Protein AF-A0A7K2ZSY9-F1 (afdb_monomer_lite)

Structure (mmCIF, N/CA/C/O backbone):
data_AF-A0A7K2ZSY9-F1
#
_entry.id   AF-A0A7K2ZSY9-F1
#
loop_
_atom_site.group_PDB
_atom_site.id
_atom_site.type_symbol
_atom_site.label_atom_id
_atom_site.label_alt_id
_atom_site.label_comp_id
_atom_site.label_asym_id
_atom_site.label_entity_id
_atom_site.label_seq_id
_atom_site.pdbx_PDB_ins_code
_a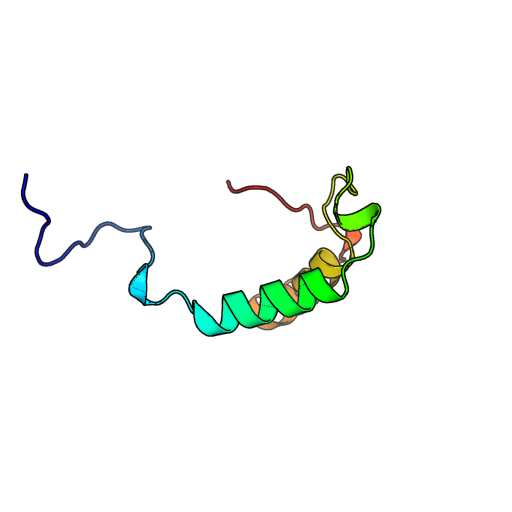tom_site.Cartn_x
_atom_site.Cartn_y
_atom_site.Cartn_z
_atom_site.occupancy
_atom_site.B_iso_or_equiv
_atom_site.auth_seq_id
_atom_site.auth_comp_id
_atom_site.auth_asym_id
_atom_site.auth_atom_id
_atom_site.pdbx_PDB_model_num
ATOM 1 N N . PRO A 1 1 ? 0.666 15.433 30.562 1.00 63.97 1 PRO A N 1
ATOM 2 C CA . PRO A 1 1 ? -0.746 14.979 30.501 1.00 63.97 1 PRO A CA 1
ATOM 3 C C . PRO A 1 1 ? -0.836 13.466 30.245 1.00 63.97 1 PRO A C 1
ATOM 5 O O . PRO A 1 1 ? -0.094 12.953 29.411 1.00 63.97 1 PRO A O 1
ATOM 8 N N . SER A 1 2 ? -1.695 12.750 30.975 1.00 82.94 2 SER A N 1
ATOM 9 C CA . SER A 1 2 ? -1.998 11.340 30.696 1.00 82.94 2 SER A CA 1
ATOM 10 C C . SER A 1 2 ? -2.819 11.214 29.408 1.00 82.94 2 SER A C 1
ATOM 12 O O . SER A 1 2 ? -3.585 12.112 29.056 1.00 82.94 2 SER A O 1
ATOM 14 N N . ARG A 1 3 ? -2.638 10.109 28.676 1.00 81.38 3 ARG A N 1
ATOM 15 C CA . ARG A 1 3 ? -3.433 9.812 27.478 1.00 81.38 3 ARG A CA 1
ATOM 16 C C . ARG A 1 3 ? -4.893 9.543 27.887 1.00 81.38 3 ARG A C 1
ATOM 18 O O . ARG A 1 3 ? -5.091 8.855 28.891 1.00 81.38 3 ARG A O 1
ATOM 25 N N . PRO A 1 4 ? -5.900 10.051 27.153 1.00 87.25 4 PRO A N 1
ATOM 26 C CA . PRO A 1 4 ? -7.295 9.737 27.445 1.00 87.25 4 PRO A CA 1
ATOM 27 C C . PRO A 1 4 ? -7.569 8.237 27.259 1.00 87.25 4 PRO A C 1
ATOM 29 O O . PRO A 1 4 ? -6.966 7.591 26.403 1.00 87.25 4 PRO A O 1
ATOM 32 N N . VAL A 1 5 ? -8.499 7.690 28.049 1.00 88.75 5 VAL A N 1
ATOM 33 C CA . VAL A 1 5 ? -8.960 6.290 27.932 1.00 88.75 5 VAL A CA 1
ATOM 34 C C . VAL A 1 5 ? -9.675 6.057 26.596 1.00 88.75 5 VAL A C 1
ATOM 36 O O . VAL A 1 5 ? -9.524 5.003 25.983 1.00 88.75 5 VAL A O 1
ATOM 39 N N . HIS A 1 6 ? -10.411 7.065 26.124 1.00 88.44 6 HIS A N 1
ATOM 40 C CA . HIS A 1 6 ? -11.053 7.079 24.815 1.00 88.44 6 HIS A CA 1
ATOM 41 C C . HIS A 1 6 ? -10.643 8.348 24.072 1.00 88.44 6 HIS A C 1
ATOM 43 O O . HIS A 1 6 ? -10.940 9.458 24.512 1.00 88.44 6 HIS A O 1
ATOM 49 N N . ASP A 1 7 ? -9.935 8.169 22.962 1.00 85.56 7 ASP A N 1
ATOM 50 C CA . ASP A 1 7 ? -9.539 9.241 22.057 1.00 85.56 7 ASP A CA 1
ATOM 51 C C . ASP A 1 7 ? -10.529 9.281 20.886 1.00 85.56 7 ASP A C 1
ATOM 53 O O . ASP A 1 7 ? -10.653 8.309 20.143 1.00 85.56 7 ASP A O 1
ATOM 57 N N . LEU A 1 8 ? -11.283 10.377 20.772 1.0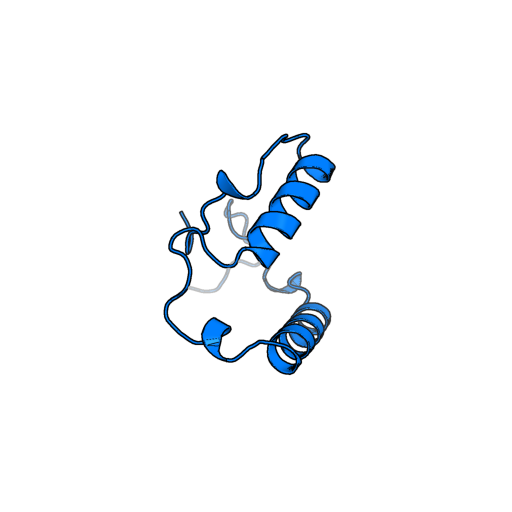0 88.94 8 LEU A N 1
ATOM 58 C CA . LEU A 1 8 ? -12.335 10.562 19.765 1.00 88.94 8 LEU A CA 1
ATOM 59 C C . LEU A 1 8 ? -11.923 11.554 18.666 1.00 88.94 8 LEU A C 1
ATOM 61 O O . LEU A 1 8 ? -12.776 12.036 17.917 1.00 88.94 8 LEU A O 1
ATOM 65 N N . VAL A 1 9 ? -10.633 11.895 18.572 1.00 88.88 9 VAL A N 1
ATOM 66 C CA . VAL A 1 9 ? -10.122 12.791 17.530 1.00 88.88 9 VAL A CA 1
ATOM 67 C C . VAL A 1 9 ? -10.368 12.182 16.149 1.00 88.88 9 VAL A C 1
ATOM 69 O O . VAL A 1 9 ? -9.925 11.078 15.832 1.00 88.88 9 VAL A O 1
ATOM 72 N N . GLN A 1 10 ? -11.073 12.927 15.298 1.00 90.25 10 GLN A N 1
ATOM 73 C CA . GLN A 1 10 ? -11.325 12.519 13.921 1.00 90.25 10 GLN A CA 1
ATOM 74 C C . GLN A 1 10 ? -10.054 12.600 13.069 1.00 90.25 10 GLN A C 1
ATOM 76 O O . GLN A 1 10 ? -9.175 13.427 13.298 1.00 90.25 10 GLN A O 1
ATOM 81 N N . GLY A 1 11 ? -9.974 11.742 12.051 1.00 87.00 11 GLY A N 1
ATOM 82 C CA . GLY A 1 11 ? -8.856 11.719 11.106 1.00 87.00 11 GLY A CA 1
ATOM 83 C C . GLY A 1 11 ? -7.652 10.888 11.554 1.00 87.00 11 GLY A C 1
ATOM 84 O O . GLY A 1 11 ? -6.730 10.716 10.760 1.00 87.00 11 GLY A O 1
ATOM 85 N N . GLN A 1 12 ? -7.662 10.318 12.765 1.00 87.19 12 GLN A N 1
ATOM 86 C CA . GLN A 1 12 ? -6.649 9.347 13.178 1.00 87.19 12 GLN A CA 1
ATOM 87 C C . GLN A 1 12 ? -7.126 7.907 12.933 1.00 87.19 12 GLN A C 1
ATOM 89 O O . GLN A 1 12 ? -8.083 7.464 13.569 1.00 87.19 12 GLN A O 1
ATOM 94 N N . PRO A 1 13 ? -6.487 7.154 12.020 1.00 88.31 13 PRO A N 1
ATOM 95 C CA . PRO A 1 13 ? -6.742 5.724 11.895 1.00 88.31 13 PRO A CA 1
ATOM 96 C C . PRO A 1 13 ? -6.179 4.968 13.106 1.00 88.31 13 PRO A C 1
ATOM 98 O O . PRO A 1 13 ? -5.165 5.372 13.671 1.00 88.31 13 PRO A O 1
ATOM 101 N N . ASP A 1 14 ? -6.787 3.832 13.461 1.00 89.69 14 ASP A N 1
ATOM 102 C CA . ASP A 1 14 ? -6.269 2.941 14.507 1.00 89.69 14 ASP A CA 1
ATOM 103 C C . ASP A 1 14 ? -4.943 2.275 14.066 1.00 89.69 14 ASP A C 1
ATOM 105 O O . ASP A 1 14 ? -4.946 1.437 13.154 1.00 89.69 14 ASP A O 1
ATOM 109 N N . PRO A 1 15 ? -3.795 2.570 14.714 1.00 89.94 15 PRO A N 1
ATOM 110 C CA . PRO A 1 15 ? -2.516 1.952 14.367 1.00 89.94 15 PRO A CA 1
ATOM 111 C C . PRO A 1 15 ? -2.449 0.453 14.698 1.00 89.94 15 PRO A C 1
ATOM 113 O O . PRO A 1 15 ? -1.586 -0.261 14.170 1.00 89.94 15 PRO A O 1
ATOM 116 N N . ALA A 1 16 ? -3.307 -0.052 15.590 1.00 91.94 16 ALA A N 1
ATOM 117 C CA . ALA A 1 16 ? -3.367 -1.475 15.909 1.00 91.94 16 ALA A CA 1
ATOM 118 C C . ALA A 1 16 ? -3.928 -2.280 14.727 1.00 91.94 16 ALA A C 1
ATOM 120 O O . ALA A 1 16 ? -3.396 -3.351 14.431 1.00 91.94 16 ALA A O 1
ATOM 121 N N . ALA A 1 17 ? -4.889 -1.715 13.989 1.00 94.88 17 ALA A N 1
ATOM 122 C CA . ALA A 1 17 ? -5.518 -2.325 12.818 1.00 94.88 17 ALA A CA 1
ATOM 123 C C . ALA A 1 17 ? -4.594 -2.463 11.588 1.00 94.88 17 ALA A C 1
ATOM 125 O O . ALA A 1 17 ? -4.954 -3.131 10.616 1.00 94.88 17 ALA A O 1
ATOM 126 N N . PHE A 1 18 ? -3.395 -1.865 11.598 1.00 96.00 18 PHE A N 1
ATOM 127 C CA . PHE A 1 18 ? -2.458 -1.986 10.480 1.00 96.00 18 PHE A CA 1
ATOM 128 C C . PHE A 1 18 ? -1.978 -3.444 10.290 1.00 96.00 18 PHE A C 1
ATOM 130 O O . PHE A 1 18 ? -1.432 -4.042 11.227 1.00 96.00 18 PHE A O 1
ATOM 137 N N . PRO A 1 19 ? -2.093 -4.027 9.079 1.00 96.94 19 PRO A N 1
ATOM 138 C CA . PRO A 1 19 ? -1.840 -5.448 8.842 1.00 96.94 19 PRO A CA 1
ATOM 139 C C . PRO A 1 19 ? -0.339 -5.756 8.686 1.00 96.94 19 PRO A C 1
ATOM 141 O O . PRO A 1 19 ? 0.130 -6.132 7.609 1.00 96.94 19 PRO A O 1
ATOM 144 N N . ARG A 1 20 ? 0.426 -5.623 9.778 1.00 97.81 20 ARG A N 1
ATOM 145 C CA . ARG A 1 20 ? 1.902 -5.736 9.816 1.00 97.81 20 ARG A CA 1
ATOM 146 C C . ARG A 1 20 ? 2.437 -6.967 9.075 1.00 97.81 20 ARG A C 1
ATOM 148 O O . ARG A 1 20 ? 3.313 -6.834 8.224 1.00 97.81 20 ARG A O 1
ATOM 155 N N . THR A 1 21 ? 1.887 -8.151 9.347 1.00 98.19 21 THR A N 1
ATOM 156 C CA . THR A 1 21 ? 2.341 -9.416 8.739 1.00 98.19 21 THR A CA 1
ATOM 157 C C . THR A 1 21 ? 2.124 -9.448 7.226 1.00 98.19 21 THR A C 1
ATOM 159 O O . THR A 1 21 ? 3.041 -9.775 6.472 1.00 98.19 21 THR A O 1
ATOM 162 N N . ALA A 1 22 ? 0.928 -9.076 6.762 1.00 98.25 22 ALA A N 1
ATOM 163 C CA . ALA A 1 22 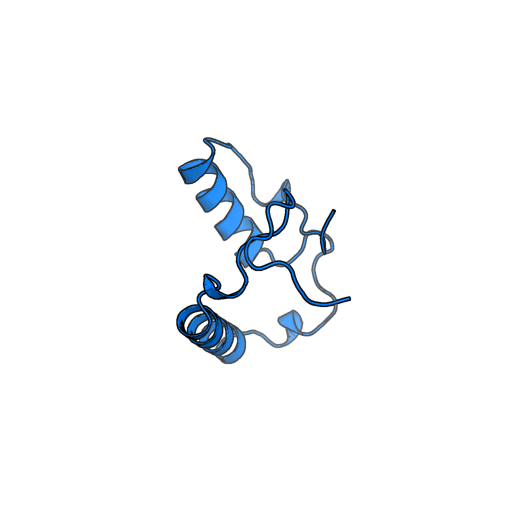? 0.606 -9.064 5.336 1.00 98.25 22 ALA A CA 1
ATOM 164 C C . ALA A 1 22 ? 1.403 -7.985 4.583 1.00 98.25 22 ALA A C 1
ATOM 166 O O . ALA A 1 22 ? 1.834 -8.209 3.446 1.00 98.25 22 ALA A O 1
ATOM 167 N N . TRP A 1 23 ? 1.649 -6.845 5.234 1.00 97.88 23 TRP A N 1
ATOM 168 C CA . TRP A 1 23 ? 2.481 -5.770 4.705 1.00 97.88 23 TRP A CA 1
ATOM 169 C C . TRP A 1 23 ? 3.931 -6.223 4.512 1.00 97.88 23 TRP A C 1
ATOM 171 O O . TRP A 1 23 ? 4.459 -6.130 3.406 1.00 97.88 23 TRP A O 1
ATOM 181 N N . LEU A 1 24 ? 4.546 -6.810 5.546 1.00 98.56 24 LEU A N 1
ATOM 182 C CA . LEU A 1 24 ? 5.912 -7.341 5.477 1.00 98.56 24 LEU A CA 1
ATOM 183 C C . LEU A 1 24 ? 6.056 -8.423 4.404 1.00 98.56 24 LEU A C 1
ATOM 185 O O . LEU A 1 24 ? 7.016 -8.406 3.634 1.00 98.56 24 LEU A O 1
ATOM 189 N N . ALA A 1 25 ? 5.098 -9.349 4.317 1.00 98.56 25 ALA A N 1
ATOM 190 C CA . ALA A 1 25 ? 5.111 -10.388 3.291 1.00 98.56 25 ALA A CA 1
ATOM 191 C C . ALA A 1 25 ? 5.065 -9.790 1.874 1.00 98.56 25 ALA A C 1
ATOM 193 O O . ALA A 1 25 ? 5.793 -10.235 0.988 1.00 98.56 25 ALA A O 1
ATOM 194 N N . SER A 1 26 ? 4.242 -8.763 1.664 1.00 97.81 26 SER A N 1
ATOM 195 C CA . SER A 1 26 ? 4.121 -8.077 0.373 1.00 97.81 26 SER A CA 1
ATOM 196 C C . SER A 1 26 ? 5.377 -7.282 0.021 1.00 97.81 26 SER A C 1
ATOM 198 O O . SER A 1 26 ? 5.873 -7.409 -1.097 1.00 97.81 26 SER A O 1
ATOM 200 N N . ALA A 1 27 ? 5.939 -6.546 0.983 1.00 97.50 27 ALA A N 1
ATOM 201 C CA . ALA A 1 27 ? 7.173 -5.786 0.801 1.00 97.50 27 ALA A CA 1
ATOM 202 C C . ALA A 1 27 ? 8.352 -6.699 0.433 1.00 97.50 27 ALA A C 1
ATOM 204 O O . ALA A 1 27 ? 9.068 -6.426 -0.526 1.00 97.50 27 ALA A O 1
ATOM 205 N N . ARG A 1 28 ? 8.508 -7.835 1.130 1.00 98.31 28 ARG A N 1
ATOM 206 C CA . ARG A 1 28 ? 9.554 -8.823 0.820 1.00 98.31 28 ARG A CA 1
ATOM 207 C C . ARG A 1 28 ? 9.428 -9.374 -0.599 1.00 98.31 28 ARG A C 1
ATOM 209 O O . ARG A 1 28 ? 10.433 -9.460 -1.293 1.00 98.31 28 ARG A O 1
ATOM 216 N N . ARG A 1 29 ? 8.214 -9.723 -1.043 1.00 97.62 29 ARG A N 1
ATOM 217 C CA . ARG A 1 29 ? 7.986 -10.216 -2.415 1.00 97.62 29 ARG A CA 1
ATOM 218 C C . ARG A 1 29 ? 8.314 -9.160 -3.471 1.00 97.62 29 ARG A C 1
ATOM 220 O O . ARG A 1 29 ? 8.949 -9.486 -4.469 1.00 97.62 29 ARG A O 1
ATOM 227 N N . ALA A 1 30 ? 7.898 -7.915 -3.242 1.00 96.25 30 ALA A N 1
ATOM 228 C CA . ALA A 1 30 ? 8.170 -6.816 -4.163 1.00 96.25 30 ALA A CA 1
ATOM 229 C C . ALA A 1 30 ? 9.678 -6.563 -4.293 1.00 96.25 30 ALA A C 1
ATOM 231 O O . ALA A 1 30 ? 10.196 -6.527 -5.401 1.00 96.25 30 ALA A O 1
ATOM 232 N N . LEU A 1 31 ? 10.394 -6.476 -3.168 1.00 96.56 31 LEU A N 1
ATOM 233 C CA . LEU A 1 31 ? 11.838 -6.234 -3.160 1.00 96.56 31 LEU A CA 1
ATOM 234 C C . LEU A 1 31 ? 12.641 -7.395 -3.758 1.00 96.56 31 LEU A C 1
ATOM 236 O O . LEU A 1 31 ? 13.616 -7.153 -4.457 1.00 96.56 31 LEU A O 1
ATOM 240 N N . ALA A 1 32 ? 12.221 -8.644 -3.535 1.00 97.69 32 ALA A N 1
ATOM 241 C CA . ALA A 1 32 ? 12.907 -9.821 -4.074 1.00 97.69 32 ALA A CA 1
ATOM 242 C C . ALA A 1 32 ? 12.879 -9.911 -5.610 1.00 97.69 32 ALA A C 1
ATOM 244 O O . ALA A 1 32 ? 13.685 -10.629 -6.192 1.00 97.69 32 ALA A O 1
ATOM 245 N N . THR A 1 33 ? 11.942 -9.219 -6.261 1.00 95.62 33 THR A N 1
ATOM 246 C CA . THR A 1 33 ? 11.756 -9.242 -7.722 1.00 95.62 33 THR A CA 1
ATOM 247 C C . THR A 1 33 ? 11.930 -7.865 -8.360 1.00 95.62 33 THR A C 1
ATOM 249 O O . THR A 1 33 ? 11.713 -7.709 -9.561 1.00 95.62 33 THR A O 1
ATOM 252 N N . ALA A 1 34 ? 12.315 -6.863 -7.566 1.00 94.62 34 ALA A N 1
ATOM 253 C CA . ALA A 1 34 ? 12.476 -5.501 -8.037 1.00 94.62 34 ALA A CA 1
ATOM 254 C C . ALA A 1 34 ? 13.677 -5.411 -8.993 1.00 94.62 34 ALA A C 1
ATOM 256 O O . ALA A 1 34 ? 14.776 -5.844 -8.635 1.00 94.62 34 ALA A O 1
ATOM 257 N N . PRO A 1 35 ? 13.501 -4.841 -10.194 1.00 93.62 35 PRO A N 1
ATOM 258 C CA . PRO A 1 35 ? 14.618 -4.571 -11.085 1.00 93.62 35 PRO A CA 1
ATOM 259 C C . PRO A 1 35 ? 15.486 -3.429 -10.532 1.00 93.62 35 PRO A C 1
ATOM 261 O O . PRO A 1 35 ? 15.027 -2.606 -9.741 1.00 93.62 35 PRO A O 1
ATOM 264 N N . ASN A 1 36 ? 16.752 -3.362 -10.951 1.00 94.81 36 ASN A N 1
ATOM 265 C CA . ASN A 1 36 ? 17.716 -2.398 -10.404 1.00 94.81 36 ASN A CA 1
ATOM 266 C C . ASN A 1 36 ? 17.291 -0.930 -10.596 1.00 94.81 36 ASN A C 1
ATOM 268 O O . ASN A 1 36 ? 17.560 -0.091 -9.739 1.00 94.81 36 ASN A O 1
ATOM 272 N N . ASP A 1 37 ? 16.595 -0.614 -11.691 1.00 92.56 37 ASP A N 1
ATOM 273 C CA . ASP A 1 37 ? 16.072 0.728 -11.974 1.00 92.56 37 ASP A CA 1
ATOM 274 C C . ASP A 1 37 ? 14.979 1.165 -10.982 1.00 92.56 37 ASP A C 1
ATOM 276 O O . ASP A 1 37 ? 14.71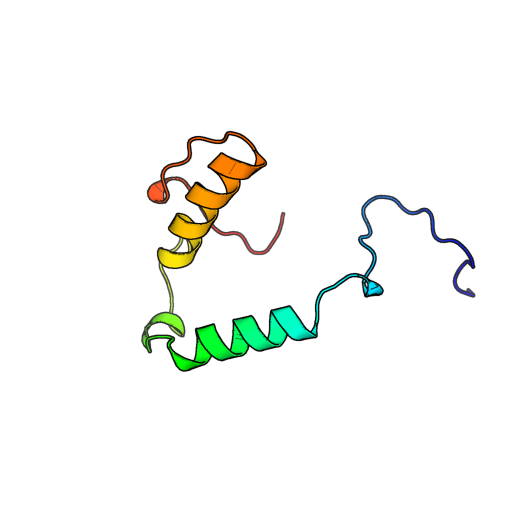6 2.358 -10.847 1.00 92.56 37 ASP A O 1
ATOM 280 N N . ALA A 1 38 ? 14.353 0.233 -10.253 1.00 92.81 38 ALA A N 1
ATOM 281 C CA . ALA A 1 38 ? 13.376 0.558 -9.215 1.00 92.81 38 ALA A CA 1
ATOM 282 C C . ALA A 1 38 ? 13.995 1.297 -8.018 1.00 92.81 38 ALA A C 1
ATOM 284 O O . ALA A 1 38 ? 13.262 1.928 -7.258 1.00 92.81 38 ALA A O 1
ATOM 285 N N . PHE A 1 39 ? 15.321 1.234 -7.862 1.00 92.88 39 PHE A N 1
ATOM 286 C CA . PHE A 1 39 ? 16.065 1.904 -6.793 1.00 92.88 39 PHE A CA 1
ATOM 287 C C . PHE A 1 39 ? 16.698 3.233 -7.230 1.00 92.88 39 PHE A C 1
ATOM 289 O O . PHE A 1 39 ? 17.296 3.925 -6.408 1.00 92.88 39 PHE A O 1
ATOM 296 N N . GLY A 1 40 ? 16.588 3.590 -8.512 1.00 90.56 40 GLY A N 1
ATOM 297 C CA . GLY A 1 40 ? 17.055 4.865 -9.048 1.00 90.56 40 GLY A CA 1
ATOM 298 C C . GLY A 1 40 ? 15.941 5.914 -9.144 1.00 90.56 40 GLY A C 1
ATOM 299 O O . GLY A 1 40 ? 14.797 5.657 -8.758 1.00 90.56 40 GLY A O 1
ATOM 300 N N . PRO A 1 41 ? 16.249 7.103 -9.691 1.00 89.56 41 PRO A N 1
ATOM 301 C CA . PRO A 1 41 ? 15.230 8.070 -10.082 1.00 89.56 41 PRO A CA 1
ATOM 302 C C . PRO A 1 41 ? 14.208 7.417 -11.022 1.00 89.56 41 PRO A C 1
ATOM 304 O O . PRO A 1 41 ? 14.570 6.854 -12.054 1.00 89.56 41 PRO A O 1
ATOM 307 N N . GLY A 1 42 ? 12.934 7.462 -10.637 1.00 87.62 42 GLY A N 1
ATOM 308 C CA . GLY A 1 42 ? 11.839 6.870 -11.400 1.00 87.62 42 GLY A CA 1
ATOM 309 C C . GLY A 1 42 ? 11.118 7.870 -12.300 1.00 87.62 42 GLY A C 1
ATOM 310 O O . GLY A 1 42 ? 11.414 9.062 -12.317 1.00 87.62 42 GLY A O 1
ATOM 311 N N . ASP A 1 43 ? 10.113 7.365 -13.013 1.00 92.50 43 ASP A N 1
ATOM 312 C CA . ASP A 1 43 ? 9.093 8.178 -13.683 1.00 92.50 43 ASP A CA 1
ATOM 313 C C . ASP A 1 43 ? 8.483 9.190 -12.682 1.00 92.50 43 ASP A C 1
ATOM 315 O O . ASP A 1 43 ? 8.108 8.775 -11.579 1.00 92.50 43 ASP A O 1
ATOM 319 N N . PRO A 1 44 ? 8.362 10.488 -13.028 1.00 92.56 44 PRO A N 1
ATOM 320 C CA . PRO A 1 44 ? 7.792 11.507 -12.141 1.00 92.56 44 PRO A CA 1
ATOM 321 C C . PRO A 1 44 ? 6.338 11.227 -11.733 1.00 92.56 44 PRO A C 1
ATOM 323 O O . PRO A 1 44 ? 5.890 11.708 -10.697 1.00 92.56 44 PRO A O 1
ATOM 326 N N . HIS A 1 45 ? 5.593 10.429 -12.501 1.00 95.19 45 HIS A N 1
ATOM 327 C CA . HIS A 1 45 ? 4.257 9.969 -12.121 1.00 95.19 45 HIS A CA 1
ATOM 328 C C . HIS A 1 45 ? 4.283 8.789 -11.136 1.00 95.19 45 HIS A C 1
ATOM 330 O O . HIS A 1 45 ? 3.235 8.393 -10.626 1.00 95.19 45 HIS A O 1
ATOM 336 N N . GLY A 1 46 ? 5.454 8.219 -10.856 1.00 94.06 46 GLY A N 1
ATOM 337 C CA . GLY A 1 46 ? 5.647 7.006 -10.070 1.00 94.06 46 GLY A CA 1
ATOM 338 C C . GLY A 1 46 ? 5.657 5.730 -10.919 1.00 94.06 46 GLY A C 1
ATOM 339 O O . GLY A 1 46 ? 5.383 5.738 -12.124 1.00 94.06 46 GLY A O 1
ATOM 340 N N . ARG A 1 47 ? 5.973 4.596 -10.273 1.00 94.06 47 ARG A N 1
ATOM 341 C CA . ARG A 1 47 ? 6.180 3.306 -10.955 1.00 94.06 47 ARG A CA 1
ATOM 342 C C . ARG A 1 47 ? 4.940 2.873 -11.760 1.00 94.06 47 ARG A C 1
ATOM 344 O O . ARG A 1 47 ? 3.831 2.846 -11.208 1.00 94.06 47 ARG A O 1
ATOM 351 N N . PRO A 1 48 ? 5.099 2.477 -13.036 1.00 94.62 48 PRO A N 1
ATOM 352 C CA . PRO A 1 48 ? 3.972 2.147 -13.906 1.00 94.62 48 PRO A CA 1
ATOM 353 C C . PRO A 1 48 ? 3.191 0.914 -13.429 1.00 94.62 48 PRO A C 1
ATOM 355 O O . PRO A 1 48 ? 1.976 0.845 -13.616 1.00 94.62 48 PRO A O 1
ATOM 358 N N . GLU A 1 49 ? 3.845 -0.041 -12.764 1.00 94.62 49 GLU A N 1
ATOM 359 C CA . GLU A 1 49 ? 3.195 -1.216 -12.173 1.00 94.62 49 GLU A CA 1
ATOM 360 C C . GLU A 1 49 ? 2.163 -0.813 -11.117 1.00 94.62 49 GLU A C 1
ATOM 362 O O . GLU A 1 49 ? 1.037 -1.319 -11.114 1.00 94.62 49 GLU A O 1
ATOM 367 N N . LEU A 1 50 ? 2.522 0.145 -10.258 1.00 95.25 50 LEU A N 1
ATOM 368 C CA . LEU A 1 50 ? 1.640 0.641 -9.209 1.00 95.25 50 LEU A CA 1
ATOM 369 C C . LEU A 1 50 ? 0.493 1.468 -9.801 1.00 95.25 50 LEU A C 1
ATOM 371 O O . LEU A 1 50 ? -0.655 1.277 -9.406 1.00 95.25 50 LEU A O 1
ATOM 375 N N . ARG A 1 51 ? 0.761 2.304 -10.813 1.00 97.38 51 ARG A N 1
ATOM 376 C CA . ARG A 1 51 ? -0.290 3.056 -11.524 1.00 97.38 51 ARG A CA 1
ATOM 377 C C . ARG A 1 51 ? -1.334 2.128 -12.156 1.00 97.38 51 ARG A C 1
ATOM 379 O O . ARG A 1 51 ? -2.531 2.366 -12.001 1.00 97.38 51 ARG A O 1
ATOM 386 N N . ARG A 1 52 ? -0.916 1.024 -12.788 1.00 97.38 52 ARG A N 1
ATOM 387 C CA . ARG A 1 52 ? -1.840 0.005 -13.333 1.00 97.38 52 ARG A CA 1
ATOM 388 C C . ARG A 1 52 ? -2.675 -0.666 -12.242 1.00 97.38 52 ARG A C 1
ATOM 390 O O . ARG A 1 52 ? -3.891 -0.795 -12.390 1.00 97.38 52 ARG A O 1
ATOM 397 N N . ALA A 1 53 ? -2.039 -1.061 -11.138 1.00 97.25 53 ALA A N 1
ATOM 398 C CA . ALA A 1 53 ? -2.735 -1.674 -10.008 1.00 97.25 53 ALA A CA 1
ATOM 399 C C . ALA A 1 53 ? -3.777 -0.721 -9.395 1.00 97.25 53 ALA A C 1
ATOM 401 O O . ALA A 1 53 ? -4.908 -1.135 -9.123 1.00 97.25 53 ALA A O 1
ATOM 402 N N . LEU A 1 54 ? -3.426 0.560 -9.240 1.00 97.19 54 LEU A N 1
ATOM 403 C CA . LEU A 1 54 ? -4.314 1.598 -8.722 1.00 97.19 54 LEU A CA 1
ATOM 404 C C . LEU A 1 54 ? -5.489 1.879 -9.657 1.00 97.19 54 LEU A C 1
ATOM 406 O O . LEU A 1 54 ? -6.617 1.925 -9.176 1.00 97.19 54 LEU A O 1
ATOM 410 N N . ALA A 1 55 ? -5.266 1.999 -10.969 1.00 97.94 55 ALA A N 1
ATOM 411 C CA . ALA A 1 55 ? -6.346 2.184 -11.941 1.00 97.94 55 ALA A CA 1
ATOM 412 C C . ALA A 1 55 ? -7.407 1.076 -11.818 1.00 97.94 55 ALA A C 1
ATOM 414 O O . ALA A 1 55 ? -8.600 1.355 -11.682 1.00 97.94 55 ALA A O 1
ATOM 415 N N . GLY A 1 56 ? -6.968 -0.187 -11.763 1.00 97.75 56 GLY A N 1
ATOM 416 C CA . GLY A 1 56 ? -7.866 -1.324 -11.571 1.00 97.75 56 GLY A CA 1
ATOM 417 C C . GLY A 1 56 ? -8.550 -1.333 -10.200 1.00 97.75 56 GLY A C 1
ATOM 418 O O . GLY A 1 56 ? -9.734 -1.651 -10.102 1.00 97.75 56 GLY A O 1
ATOM 419 N N . TYR A 1 57 ? -7.829 -0.990 -9.130 1.00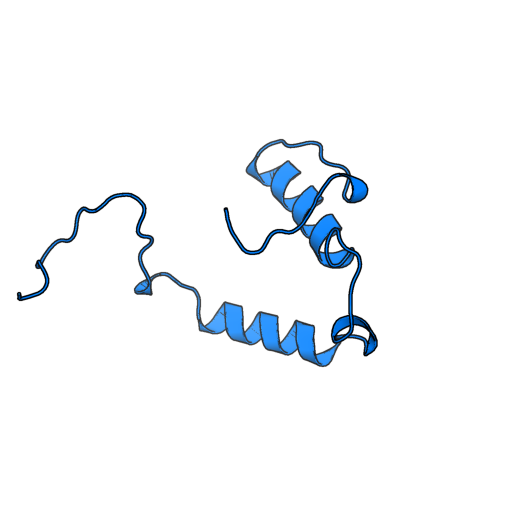 97.50 57 TYR A N 1
ATOM 420 C CA . TYR A 1 57 ? -8.394 -0.934 -7.782 1.00 97.50 57 TYR A CA 1
ATOM 421 C C . TYR A 1 57 ? -9.467 0.152 -7.656 1.00 97.50 57 TYR A C 1
ATOM 423 O O . TYR A 1 57 ? -10.574 -0.134 -7.204 1.00 97.50 57 TYR A O 1
ATOM 431 N N . LEU A 1 58 ? -9.171 1.368 -8.115 1.00 97.31 58 LEU A N 1
ATOM 432 C CA . LEU A 1 58 ? -10.084 2.510 -8.073 1.00 97.31 58 LEU A CA 1
ATOM 433 C C . LEU A 1 58 ? -11.336 2.273 -8.921 1.00 97.31 58 LEU A C 1
ATOM 435 O O . LEU A 1 58 ? -12.432 2.624 -8.485 1.00 97.31 58 LEU A O 1
ATOM 439 N N . ALA A 1 59 ? -11.209 1.612 -10.074 1.00 97.31 59 ALA A N 1
ATOM 440 C CA . ALA A 1 59 ? -12.364 1.191 -10.861 1.00 97.31 59 ALA A CA 1
ATOM 441 C C . ALA A 1 59 ? -13.294 0.269 -10.057 1.00 97.31 59 ALA A C 1
ATOM 443 O O . ALA A 1 59 ? -14.503 0.485 -10.040 1.00 97.31 59 ALA A O 1
ATOM 444 N N . ARG A 1 60 ? -12.738 -0.715 -9.335 1.00 97.31 60 ARG A N 1
ATOM 445 C CA . ARG A 1 60 ? -13.532 -1.668 -8.541 1.00 97.31 60 ARG A CA 1
ATOM 446 C C . ARG A 1 60 ? -14.167 -1.043 -7.305 1.00 97.31 60 ARG A C 1
ATOM 448 O O . ARG A 1 60 ? -15.332 -1.297 -7.033 1.00 97.31 60 ARG A O 1
ATOM 455 N N . VAL A 1 61 ? -13.403 -0.271 -6.536 1.00 98.00 61 VAL A N 1
ATOM 456 C CA . VAL A 1 61 ? -13.846 0.188 -5.206 1.00 98.00 61 VAL A CA 1
ATOM 457 C C . VAL A 1 61 ? -14.502 1.563 -5.217 1.00 98.00 61 VAL A C 1
ATOM 459 O O . VAL A 1 61 ? -15.191 1.915 -4.264 1.00 98.00 61 VAL A O 1
ATOM 462 N N . ARG A 1 62 ? -14.274 2.358 -6.268 1.00 96.31 62 ARG A N 1
ATOM 463 C CA . ARG A 1 62 ? -14.769 3.738 -6.389 1.00 96.31 62 ARG A CA 1
ATOM 464 C C . ARG A 1 62 ? -15.480 4.019 -7.717 1.00 96.31 62 ARG A C 1
ATOM 466 O O . ARG A 1 62 ? -15.933 5.139 -7.910 1.00 96.31 62 ARG A O 1
ATOM 473 N N . GLY A 1 63 ? -15.558 3.056 -8.642 1.00 96.62 63 GLY A N 1
ATOM 474 C CA . GLY A 1 63 ? -16.168 3.259 -9.965 1.00 96.62 63 GLY A CA 1
ATOM 475 C C . GLY A 1 63 ? -15.379 4.199 -10.886 1.00 96.62 63 GLY A C 1
ATOM 476 O O . GLY A 1 63 ? -15.896 4.644 -11.909 1.00 96.62 63 GLY A O 1
ATOM 477 N N . VAL A 1 64 ? -14.132 4.526 -10.537 1.00 96.75 64 VAL A N 1
ATOM 478 C CA . VAL A 1 64 ? -13.327 5.506 -11.273 1.00 96.75 64 VAL A CA 1
ATOM 479 C C . VAL A 1 64 ? -12.749 4.876 -12.539 1.00 96.75 64 VAL A C 1
ATOM 481 O O . VAL A 1 64 ? -11.971 3.927 -12.475 1.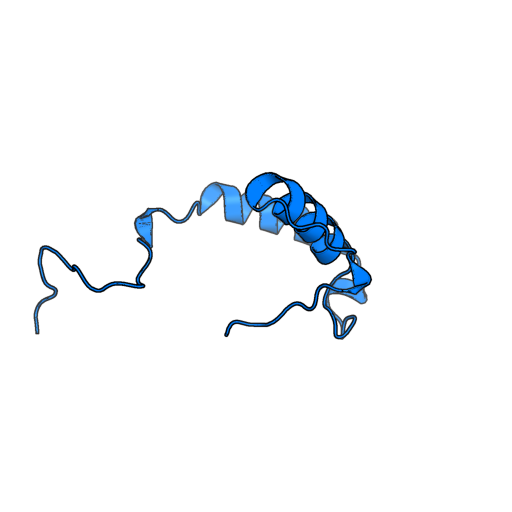00 96.75 64 VAL A O 1
ATOM 484 N N . ARG A 1 65 ? -13.070 5.449 -13.704 1.00 94.25 65 ARG A N 1
ATOM 485 C CA . ARG A 1 65 ? -12.416 5.117 -14.980 1.00 94.25 65 ARG A CA 1
ATOM 486 C C . ARG A 1 65 ? -11.148 5.956 -15.143 1.00 94.25 65 ARG A C 1
ATOM 488 O O . ARG A 1 65 ? -11.184 7.031 -15.734 1.00 94.25 65 ARG A O 1
ATOM 495 N N . ALA A 1 66 ? -10.035 5.472 -14.600 1.00 94.00 66 ALA A N 1
ATOM 496 C CA . ALA A 1 66 ? -8.724 6.103 -14.745 1.00 94.00 66 ALA A CA 1
ATOM 497 C C . ALA A 1 66 ? -7.841 5.295 -15.702 1.00 94.00 66 ALA A C 1
ATOM 499 O O . ALA A 1 66 ? -7.721 4.080 -15.543 1.00 94.00 66 ALA A O 1
ATOM 500 N N . SER A 1 67 ? -7.192 5.964 -16.662 1.00 95.75 67 SER A N 1
ATOM 501 C CA . SER A 1 67 ? -6.054 5.355 -17.361 1.00 95.75 67 SER A CA 1
ATOM 502 C C . SER A 1 67 ? -4.798 5.508 -16.484 1.00 95.75 67 SER A C 1
ATOM 504 O O . SER A 1 67 ? -4.656 6.542 -15.819 1.00 95.75 67 SER A O 1
ATOM 506 N N . PRO A 1 68 ? -3.894 4.511 -16.437 1.00 96.44 68 PRO A N 1
ATOM 507 C CA . PRO A 1 68 ? -2.687 4.564 -15.607 1.00 96.44 68 PRO A CA 1
ATOM 508 C C . PRO A 1 68 ? -1.796 5.785 -15.870 1.00 96.44 68 PRO A C 1
ATOM 510 O O . PRO A 1 68 ? -1.078 6.230 -14.980 1.00 96.44 68 PRO A O 1
ATOM 513 N N . GLU A 1 69 ? -1.832 6.339 -17.078 1.00 96.00 69 GLU A N 1
ATOM 514 C CA . GLU A 1 69 ? -1.063 7.511 -17.514 1.00 96.00 69 GLU A CA 1
ATOM 515 C C . GLU A 1 69 ? -1.565 8.810 -16.871 1.00 96.00 69 GLU A C 1
ATOM 517 O O . GLU A 1 69 ? -0.834 9.794 -16.825 1.00 96.00 69 GLU A O 1
ATOM 522 N N . ARG A 1 70 ? -2.797 8.808 -16.344 1.00 95.69 70 ARG A N 1
ATOM 523 C CA . ARG A 1 70 ? -3.427 9.950 -15.664 1.00 95.69 70 ARG A CA 1
ATOM 524 C C . ARG A 1 70 ? -3.310 9.886 -14.138 1.00 95.69 70 ARG A C 1
ATOM 526 O O . ARG A 1 70 ? -3.926 10.697 -13.452 1.00 95.69 70 ARG A O 1
ATOM 533 N N . ILE A 1 71 ? -2.575 8.911 -13.605 1.00 96.56 71 ILE A N 1
ATOM 534 C CA . ILE A 1 71 ? -2.344 8.743 -12.167 1.00 96.56 71 ILE A CA 1
ATOM 535 C C . ILE A 1 71 ? -0.943 9.255 -11.843 1.00 96.56 71 ILE A C 1
ATOM 537 O O . ILE A 1 71 ? 0.026 8.787 -12.430 1.00 96.56 71 ILE A O 1
ATOM 541 N N . VAL A 1 72 ? -0.847 10.163 -10.874 1.00 96.19 72 VAL A N 1
ATOM 542 C CA . VAL A 1 72 ? 0.417 10.653 -10.309 1.00 96.19 72 VAL A CA 1
ATOM 543 C C . VAL A 1 72 ? 0.491 10.206 -8.855 1.00 96.19 72 VAL A C 1
ATOM 545 O O . VAL A 1 72 ? -0.475 10.361 -8.107 1.00 96.19 72 VAL A O 1
ATOM 548 N N . LEU A 1 73 ? 1.614 9.611 -8.461 1.00 94.56 73 LEU A N 1
ATOM 549 C CA . LEU A 1 73 ? 1.866 9.216 -7.080 1.00 94.56 73 LEU A CA 1
ATOM 550 C C . LEU A 1 73 ? 2.483 10.381 -6.303 1.00 94.56 73 LEU A C 1
ATOM 552 O O . LEU A 1 73 ? 3.495 10.937 -6.720 1.00 94.56 73 LEU A O 1
ATOM 556 N N . CYS A 1 74 ? 1.908 10.690 -5.143 1.00 93.19 74 CYS A N 1
ATOM 557 C CA . CYS A 1 74 ? 2.381 11.734 -4.234 1.00 93.19 74 CYS A CA 1
ATOM 558 C C . CYS A 1 74 ? 2.703 11.140 -2.855 1.00 93.19 74 CYS A C 1
ATOM 560 O O . CYS A 1 74 ? 2.088 10.157 -2.435 1.00 93.19 74 CYS A O 1
ATOM 562 N N . SER A 1 75 ? 3.619 11.767 -2.116 1.00 87.94 75 SER A N 1
ATOM 563 C CA . SER A 1 75 ? 4.023 11.355 -0.759 1.00 87.94 75 SER A CA 1
ATOM 564 C C . SER A 1 75 ? 3.129 11.959 0.333 1.00 87.94 75 SER A C 1
ATOM 566 O O . SER A 1 75 ? 3.625 12.487 1.325 1.00 87.94 75 SER A O 1
ATOM 568 N N . GLY A 1 76 ? 1.811 11.881 0.141 1.00 80.69 76 GLY A N 1
ATOM 569 C CA . GLY A 1 76 ? 0.811 12.524 0.998 1.00 80.69 76 GLY A CA 1
ATOM 570 C C . GLY A 1 76 ? 0.213 13.789 0.382 1.00 80.69 76 GLY A C 1
ATOM 571 O O . GLY A 1 76 ? 0.659 14.250 -0.670 1.00 80.69 76 GLY A O 1
ATOM 572 N N . ALA A 1 77 ? -0.833 14.291 1.034 1.00 50.00 77 ALA A N 1
ATOM 573 C CA . ALA A 1 77 ? -1.504 15.555 0.748 1.00 50.00 77 ALA A CA 1
ATOM 574 C C . ALA A 1 77 ? -1.380 16.472 1.967 1.00 50.00 77 ALA A C 1
ATOM 576 O O . ALA A 1 77 ? -1.273 15.916 3.087 1.00 50.00 77 ALA A O 1
#

Foldseek 3Di:
DDDDPDDPDPPDDDPVPPPVVVVVVVVVVCVVPPDPCLPPDDDQQDDLVVLVVVCVVCCVPPVDNDDSVRHRDDPDD

Radius of gyration: 17.23 Å; chains: 1; bounding box: 34×26×48 Å

pLDDT: mean 92.86, std 7.31, range [50.0, 98.56]

Sequence (77 aa):
PSRPVHDLVQGQPDPAAFPRTAWLASARRALATAPNDAFGPGDPHGRPELRRALAGYLARVRGVRASPERIVLCSGA

Secondary structure (DSSP, 8-state):
-PPPSS---TT---GGGS-HHHHHHHHHHHHHT--GGGGS---TT--HHHHHHHHHHHHHHH-----GGG----S--